Protein AF-A0A9D7Z7D3-F1 (afdb_monomer_lite)

Sequence (59 aa):
MGEHRRQLHAHGPPGVFVAGEMIDWDAPTGGYLLQACFATGLAATHAIDARLAGAKTIT

Radius of gyration: 13.71 Å; chains: 1; bounding box: 30×18×41 Å

Structure (mmCIF, N/CA/C/O backbone):
data_AF-A0A9D7Z7D3-F1
#
_entry.id   AF-A0A9D7Z7D3-F1
#
loop_
_atom_site.group_PDB
_atom_site.id
_atom_site.type_symbol
_atom_site.label_atom_id
_atom_site.label_alt_id
_atom_site.label_comp_id
_atom_site.label_asym_id
_atom_site.label_entity_id
_atom_site.label_seq_id
_atom_site.pdbx_PDB_ins_code
_atom_site.Cartn_x
_atom_site.Cartn_y
_atom_site.Cartn_z
_atom_site.occupancy
_atom_site.B_iso_or_equiv
_atom_site.auth_seq_id
_atom_site.auth_comp_id
_atom_site.auth_asym_id
_atom_site.auth_atom_id
_atom_site.pdbx_PDB_model_num
ATOM 1 N N . MET A 1 1 ? -19.225 2.269 -16.474 1.00 38.31 1 MET A N 1
ATOM 2 C CA . MET A 1 1 ? -18.919 3.298 -15.456 1.00 38.31 1 MET A CA 1
ATOM 3 C C . MET A 1 1 ? -19.352 2.785 -14.086 1.00 38.31 1 MET A C 1
ATOM 5 O O . MET A 1 1 ? -20.275 3.318 -13.487 1.00 38.31 1 MET A O 1
ATOM 9 N N . GLY A 1 2 ? -18.759 1.663 -13.664 1.00 35.44 2 GLY A N 1
ATOM 10 C CA . GLY A 1 2 ? -19.126 0.950 -12.442 1.00 35.44 2 GLY A CA 1
ATOM 11 C C . GLY A 1 2 ? -18.301 1.441 -11.261 1.00 35.44 2 GLY A C 1
ATOM 12 O O . GLY A 1 2 ? -17.127 1.769 -11.401 1.00 35.44 2 GLY A O 1
ATOM 13 N N . GLU A 1 3 ? -18.951 1.515 -10.114 1.00 45.06 3 GLU A N 1
ATOM 14 C CA . GLU A 1 3 ? -18.439 1.970 -8.830 1.00 45.06 3 GLU A CA 1
ATOM 15 C C . GLU A 1 3 ? -17.270 1.088 -8.333 1.00 45.06 3 GLU A C 1
ATOM 17 O O . GLU A 1 3 ? -17.460 0.147 -7.568 1.00 45.06 3 GLU A O 1
ATOM 22 N N . HIS A 1 4 ? -16.032 1.375 -8.752 1.00 40.94 4 HIS A N 1
ATOM 23 C CA . HIS A 1 4 ? -14.829 0.851 -8.093 1.00 40.94 4 HIS A CA 1
ATOM 24 C C . HIS A 1 4 ? -14.646 1.583 -6.764 1.00 40.94 4 HIS A C 1
ATOM 26 O O . HIS A 1 4 ? -13.952 2.597 -6.652 1.00 40.94 4 HIS A O 1
ATOM 32 N N . ARG A 1 5 ? -15.372 1.094 -5.756 1.00 47.91 5 ARG A N 1
ATOM 33 C CA . ARG A 1 5 ? -15.298 1.555 -4.372 1.00 47.91 5 ARG A CA 1
ATOM 34 C C . ARG A 1 5 ? -13.839 1.479 -3.926 1.00 47.91 5 ARG A C 1
ATOM 36 O O . ARG A 1 5 ? -13.271 0.402 -3.792 1.00 47.91 5 ARG A O 1
ATOM 43 N N . ARG A 1 6 ? -13.250 2.658 -3.721 1.00 49.47 6 ARG A N 1
ATOM 44 C CA . ARG A 1 6 ? -11.916 2.898 -3.162 1.00 49.47 6 ARG A CA 1
ATOM 45 C C . ARG A 1 6 ? -11.835 2.357 -1.738 1.00 49.47 6 ARG A C 1
ATOM 47 O O . ARG A 1 6 ? -11.979 3.112 -0.782 1.00 49.47 6 ARG A O 1
ATOM 54 N N . GLN A 1 7 ? -11.681 1.056 -1.586 1.00 53.31 7 GLN A N 1
ATOM 55 C CA . GLN A 1 7 ? -11.532 0.431 -0.286 1.00 53.31 7 GLN A CA 1
ATOM 56 C C . GLN A 1 7 ? -10.473 -0.651 -0.422 1.00 53.31 7 GLN A C 1
ATOM 58 O O . GLN A 1 7 ? -10.699 -1.668 -1.062 1.00 53.31 7 GLN A O 1
ATOM 63 N N . LEU A 1 8 ? -9.314 -0.425 0.198 1.00 58.31 8 LEU A N 1
ATOM 64 C CA . LEU A 1 8 ? -8.206 -1.386 0.281 1.00 58.31 8 LEU A C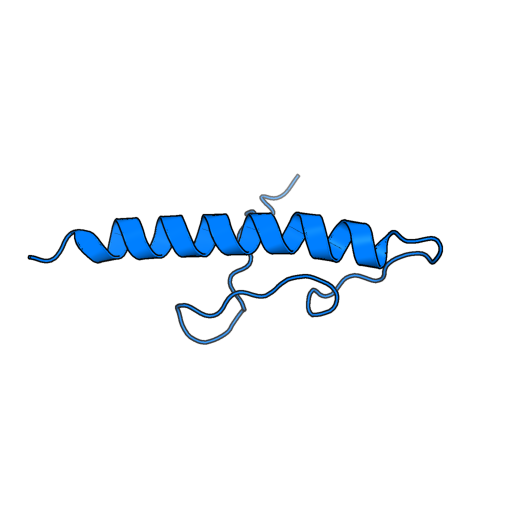A 1
ATOM 65 C C . LEU A 1 8 ? -8.508 -2.545 1.239 1.00 58.31 8 LEU A C 1
ATOM 67 O O . LEU A 1 8 ? -7.603 -3.173 1.778 1.00 58.31 8 LEU A O 1
ATOM 71 N N . HIS A 1 9 ? -9.787 -2.805 1.489 1.00 58.28 9 HIS A N 1
ATOM 72 C CA . HIS A 1 9 ? -10.218 -3.935 2.280 1.00 58.28 9 HIS A CA 1
ATOM 73 C C . HIS A 1 9 ? -9.926 -5.201 1.489 1.00 58.28 9 HIS A C 1
ATOM 75 O O . HIS A 1 9 ? -10.440 -5.390 0.387 1.00 58.28 9 HIS A O 1
ATOM 81 N N . ALA A 1 10 ? -9.100 -6.068 2.064 1.00 67.12 10 ALA A N 1
ATOM 82 C CA . ALA A 1 10 ? -8.905 -7.391 1.504 1.00 67.12 10 ALA A CA 1
ATOM 83 C C . ALA A 1 10 ? -10.243 -8.149 1.506 1.00 67.12 10 ALA A C 1
ATOM 85 O O . ALA A 1 10 ? -11.062 -7.964 2.410 1.00 67.12 10 ALA A O 1
ATOM 86 N N . HIS A 1 11 ? -10.433 -9.077 0.564 1.00 71.81 11 HIS A N 1
ATOM 87 C CA . HIS A 1 11 ? -11.521 -10.070 0.588 1.00 71.81 11 HIS A CA 1
ATOM 88 C C . HIS A 1 11 ? -11.344 -11.123 1.708 1.00 71.81 11 HIS A C 1
ATOM 90 O O . HIS A 1 11 ? -11.643 -12.301 1.539 1.00 71.81 11 HIS A O 1
ATOM 96 N N . GLY A 1 12 ? -10.828 -10.697 2.859 1.00 73.62 12 GLY A N 1
ATOM 97 C CA . GLY A 1 12 ? -10.490 -11.518 4.008 1.00 73.62 12 GLY A CA 1
ATOM 98 C C . GLY A 1 12 ? -11.164 -11.019 5.288 1.00 73.62 12 GLY A C 1
ATOM 99 O O . GLY A 1 12 ? -12.179 -10.319 5.238 1.00 73.62 12 GLY A O 1
ATOM 100 N N . PRO A 1 13 ? -10.617 -11.389 6.456 1.00 79.81 13 PRO A N 1
ATOM 101 C CA . PRO A 1 13 ? -11.166 -10.992 7.743 1.00 79.81 13 PRO A CA 1
ATOM 102 C C . PRO A 1 13 ? -11.306 -9.465 7.879 1.00 79.81 13 PRO A C 1
ATOM 104 O O . PRO A 1 13 ? -10.471 -8.708 7.370 1.00 79.81 13 PRO A O 1
ATOM 107 N N . PRO A 1 14 ? -12.331 -8.982 8.603 1.00 83.38 14 PRO A N 1
ATOM 108 C CA . PRO A 1 14 ? -12.527 -7.554 8.810 1.00 83.38 14 PRO A CA 1
ATOM 109 C C . PRO A 1 14 ? -11.334 -6.935 9.550 1.00 83.38 14 PRO A C 1
ATOM 111 O O . PRO A 1 14 ? -10.930 -7.411 10.607 1.00 83.38 14 PRO A O 1
ATOM 114 N N . GLY A 1 15 ? -10.812 -5.824 9.025 1.00 85.88 15 GLY A N 1
ATOM 115 C CA . GLY A 1 15 ? -9.642 -5.130 9.580 1.00 85.88 15 GLY A CA 1
ATOM 116 C C . GLY A 1 15 ? -8.315 -5.465 8.900 1.00 85.88 15 GLY A C 1
ATOM 117 O O . GLY A 1 15 ? -7.293 -4.922 9.308 1.00 85.88 15 GLY A O 1
ATOM 118 N N . VAL A 1 16 ? -8.326 -6.303 7.861 1.00 90.12 16 VAL A N 1
ATOM 119 C CA . VAL A 1 16 ? -7.171 -6.506 6.981 1.00 90.12 16 VAL A CA 1
ATOM 120 C C . VAL A 1 16 ? -7.246 -5.546 5.796 1.00 90.12 16 VAL A C 1
ATOM 122 O O . VAL A 1 16 ? -8.262 -5.478 5.098 1.00 90.12 16 VAL A O 1
ATOM 125 N N . PHE A 1 17 ? -6.148 -4.833 5.560 1.00 91.12 17 PHE A N 1
ATOM 126 C CA . PHE A 1 17 ? -5.983 -3.906 4.446 1.00 91.12 17 PHE A CA 1
ATOM 127 C C . PHE A 1 17 ? -4.748 -4.292 3.629 1.00 91.12 17 PHE A C 1
ATOM 129 O O . PHE A 1 17 ? -3.758 -4.747 4.201 1.00 91.12 17 PHE A O 1
ATOM 136 N N . VAL A 1 18 ? -4.804 -4.114 2.310 1.00 92.06 18 VAL A N 1
ATOM 137 C CA . VAL A 1 18 ? -3.694 -4.402 1.382 1.00 92.06 18 VAL A CA 1
ATOM 138 C C . VAL A 1 18 ? -3.189 -3.123 0.723 1.00 92.06 18 VAL A C 1
ATOM 140 O O . VAL A 1 18 ? -3.944 -2.174 0.555 1.00 92.06 18 VAL A O 1
ATOM 143 N N . ALA A 1 19 ? -1.913 -3.081 0.351 1.00 94.00 19 ALA A N 1
ATOM 144 C CA . ALA A 1 19 ? -1.305 -1.968 -0.371 1.00 94.00 19 ALA A CA 1
ATOM 145 C C . ALA A 1 19 ? -0.140 -2.471 -1.234 1.00 94.00 19 ALA A C 1
ATOM 147 O O . ALA A 1 19 ? 0.404 -3.549 -0.993 1.00 94.00 19 ALA A O 1
ATOM 148 N N . GLY A 1 20 ? 0.261 -1.666 -2.213 1.00 93.38 20 GLY A N 1
ATOM 149 C CA . GLY A 1 20 ? 1.380 -1.956 -3.100 1.00 9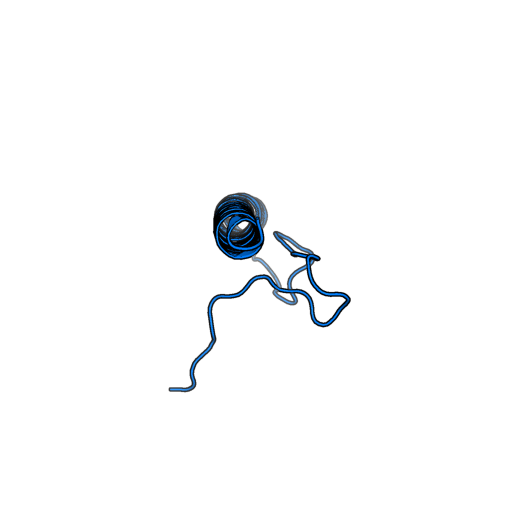3.38 20 GLY A CA 1
ATOM 150 C C . GLY A 1 20 ? 1.135 -3.158 -4.004 1.00 93.38 20 GLY A C 1
ATOM 151 O O . GLY A 1 20 ? 0.036 -3.337 -4.517 1.00 93.38 20 GLY A O 1
ATOM 152 N N . GLU A 1 21 ? 2.183 -3.959 -4.192 1.00 93.69 21 GLU A N 1
ATOM 153 C CA . GLU A 1 21 ? 2.223 -5.107 -5.113 1.00 93.69 21 GLU A CA 1
ATOM 154 C C . GLU A 1 21 ? 1.203 -6.208 -4.789 1.00 93.69 21 GLU A C 1
ATOM 156 O O . GLU A 1 21 ? 0.764 -6.915 -5.681 1.00 93.69 21 GLU A O 1
ATOM 161 N N . MET A 1 22 ? 0.736 -6.296 -3.540 1.00 90.44 22 MET A N 1
ATOM 162 C CA . MET A 1 22 ? -0.281 -7.274 -3.126 1.00 90.44 22 MET A CA 1
ATOM 163 C C . MET A 1 22 ? -1.666 -7.017 -3.755 1.00 90.44 22 MET A C 1
ATOM 165 O O . MET A 1 22 ? -2.588 -7.811 -3.569 1.00 90.44 22 MET A O 1
ATOM 169 N N . ILE A 1 23 ? -1.842 -5.878 -4.430 1.00 88.00 23 ILE A N 1
ATOM 170 C CA . ILE A 1 23 ? -3.026 -5.552 -5.226 1.00 88.00 23 ILE A CA 1
ATOM 171 C C . ILE A 1 23 ? -2.845 -6.182 -6.605 1.00 88.00 23 ILE A C 1
ATOM 173 O O . ILE A 1 23 ? -1.798 -6.004 -7.213 1.00 88.00 23 ILE A O 1
ATOM 177 N N . ASP A 1 24 ? -3.883 -6.853 -7.108 1.00 87.81 24 ASP A N 1
ATOM 178 C CA . ASP A 1 24 ? -3.896 -7.500 -8.427 1.00 87.81 24 ASP A CA 1
ATOM 179 C C . ASP A 1 24 ? -3.832 -6.464 -9.569 1.00 87.81 24 ASP A C 1
ATOM 181 O O . ASP A 1 24 ? -4.837 -6.043 -10.146 1.00 87.81 24 ASP A O 1
ATOM 185 N N . TRP A 1 25 ? -2.624 -5.963 -9.803 1.00 84.62 25 TRP A N 1
ATOM 186 C CA . TRP A 1 25 ? -2.258 -4.941 -10.770 1.00 84.62 25 TRP A CA 1
ATOM 187 C C . TRP A 1 25 ? -0.792 -5.140 -11.159 1.00 84.62 25 TRP A C 1
ATOM 189 O O . TRP A 1 25 ? 0.064 -5.330 -10.297 1.00 84.62 25 TRP A O 1
ATOM 199 N N . ASP A 1 26 ? -0.488 -5.001 -12.448 1.00 88.19 26 ASP A N 1
ATOM 200 C CA . ASP A 1 26 ? 0.869 -5.158 -12.966 1.00 88.19 26 ASP A CA 1
ATOM 201 C C . ASP A 1 26 ? 1.463 -3.793 -13.346 1.00 88.19 26 ASP A C 1
ATOM 203 O O . ASP A 1 26 ? 0.943 -3.073 -14.204 1.00 88.19 26 ASP A O 1
ATOM 207 N N . ALA A 1 27 ? 2.535 -3.390 -12.662 1.00 90.44 27 ALA A N 1
ATOM 208 C CA . ALA A 1 27 ? 3.121 -2.062 -12.820 1.00 90.44 27 ALA A CA 1
ATOM 209 C C . ALA A 1 27 ? 4.229 -2.057 -13.889 1.00 90.44 27 ALA A C 1
ATOM 211 O O . ALA A 1 27 ? 5.154 -2.868 -13.808 1.00 90.44 27 ALA A O 1
ATOM 212 N N . PRO A 1 28 ? 4.241 -1.087 -14.826 1.00 91.81 28 PRO A N 1
ATOM 213 C CA . PRO A 1 28 ? 5.388 -0.891 -15.704 1.00 91.81 28 PRO A CA 1
ATOM 214 C C . PRO A 1 28 ? 6.678 -0.631 -14.910 1.00 91.81 28 PRO A C 1
ATOM 216 O O . PRO A 1 28 ? 6.666 -0.045 -13.821 1.00 91.81 28 PRO A O 1
ATOM 219 N N . THR A 1 29 ? 7.821 -1.014 -15.479 1.00 93.00 29 THR A N 1
ATOM 220 C CA . THR A 1 29 ? 9.130 -0.651 -14.919 1.00 93.00 29 THR A CA 1
ATOM 221 C C . THR A 1 29 ? 9.356 0.866 -14.980 1.00 93.00 29 THR A C 1
ATOM 223 O O . THR A 1 29 ? 8.609 1.605 -15.620 1.00 93.00 29 THR A O 1
ATOM 226 N N . GLY A 1 30 ? 10.381 1.363 -14.280 1.00 96.50 30 GLY A N 1
ATOM 227 C CA . GLY A 1 30 ? 10.665 2.805 -14.212 1.00 96.50 30 GLY A CA 1
ATOM 228 C C . GLY A 1 30 ? 10.062 3.515 -12.996 1.00 96.50 30 GLY A C 1
ATOM 229 O O . GLY A 1 30 ? 9.894 4.727 -13.010 1.00 96.50 30 GLY A O 1
ATOM 230 N N . GLY A 1 31 ? 9.757 2.771 -11.927 1.00 96.62 31 GLY A N 1
ATOM 231 C CA . GLY A 1 31 ? 9.379 3.340 -10.627 1.00 96.62 31 GLY A CA 1
ATOM 232 C C . GLY A 1 31 ? 7.876 3.424 -10.358 1.00 96.62 31 GLY A C 1
ATOM 233 O O . GLY A 1 31 ? 7.491 3.787 -9.248 1.00 96.62 31 GLY A O 1
ATOM 234 N N . TYR A 1 32 ? 7.021 3.019 -11.302 1.00 95.12 32 TYR A N 1
ATOM 235 C CA . TYR A 1 32 ? 5.566 3.009 -11.101 1.00 95.12 32 TYR A CA 1
ATOM 236 C C . TYR A 1 32 ? 5.132 2.100 -9.951 1.00 95.12 32 TYR A C 1
ATOM 238 O O . TYR A 1 32 ? 4.203 2.455 -9.230 1.00 95.12 32 TYR A O 1
ATOM 246 N N . LEU A 1 33 ? 5.833 0.983 -9.722 1.00 94.62 33 LEU A N 1
ATOM 247 C CA . LEU A 1 33 ? 5.572 0.125 -8.565 1.00 94.62 33 LEU A CA 1
ATOM 248 C C . LEU A 1 33 ? 5.776 0.880 -7.246 1.00 94.62 33 LEU A C 1
ATOM 250 O O . LEU A 1 33 ? 4.916 0.846 -6.375 1.00 94.62 33 LEU A O 1
ATOM 254 N N . LEU A 1 34 ? 6.881 1.618 -7.112 1.00 96.44 34 LEU A N 1
ATOM 255 C CA . LEU A 1 34 ? 7.159 2.405 -5.907 1.00 96.44 34 LEU A CA 1
ATOM 256 C C . LEU A 1 34 ? 6.128 3.521 -5.724 1.00 96.44 34 LEU A C 1
ATOM 258 O O . LEU A 1 34 ? 5.627 3.723 -4.619 1.00 96.44 34 LEU A O 1
ATOM 262 N N . GLN A 1 35 ? 5.758 4.199 -6.813 1.00 95.88 35 GLN A N 1
ATOM 263 C CA . GLN A 1 35 ? 4.697 5.202 -6.788 1.00 95.88 35 GLN A CA 1
ATOM 264 C C . GLN A 1 35 ? 3.364 4.597 -6.320 1.00 95.88 35 GLN A C 1
ATOM 266 O O . GLN A 1 35 ? 2.695 5.173 -5.460 1.00 95.88 35 GLN A O 1
ATOM 271 N N . ALA A 1 36 ? 2.994 3.427 -6.849 1.00 93.94 36 ALA A N 1
ATOM 272 C CA . ALA A 1 36 ? 1.789 2.710 -6.454 1.00 93.94 36 ALA A CA 1
ATOM 273 C C . ALA A 1 36 ? 1.845 2.294 -4.977 1.00 93.94 36 ALA A C 1
ATOM 275 O O . ALA A 1 36 ? 0.879 2.530 -4.253 1.00 93.94 36 ALA A O 1
ATOM 276 N N . CYS A 1 37 ? 2.975 1.766 -4.496 1.00 95.31 37 CYS A N 1
ATOM 277 C CA . CYS A 1 37 ? 3.176 1.409 -3.090 1.00 95.31 37 CYS A CA 1
ATOM 278 C C . CYS A 1 37 ? 2.957 2.601 -2.149 1.00 95.31 37 CYS A C 1
ATOM 280 O O . CYS A 1 37 ? 2.229 2.470 -1.166 1.00 95.31 37 CYS A O 1
ATOM 282 N N . PHE A 1 38 ? 3.512 3.779 -2.451 1.00 97.12 38 PHE A N 1
ATOM 283 C CA . PHE A 1 38 ? 3.327 4.955 -1.593 1.00 97.12 38 PHE A CA 1
ATOM 284 C C . PHE A 1 38 ? 1.892 5.491 -1.628 1.00 97.12 38 PHE A C 1
ATOM 286 O O . PHE A 1 38 ? 1.317 5.782 -0.578 1.00 97.12 38 PHE A O 1
ATOM 293 N N . ALA A 1 39 ? 1.287 5.585 -2.815 1.00 95.69 39 ALA A N 1
ATOM 294 C CA . ALA A 1 39 ? -0.080 6.082 -2.959 1.00 95.69 39 ALA A CA 1
ATOM 295 C C . ALA A 1 39 ? -1.105 5.164 -2.272 1.00 95.69 39 ALA A C 1
ATOM 297 O O . ALA A 1 39 ? -1.998 5.629 -1.561 1.00 95.69 39 ALA A O 1
ATOM 298 N N . THR A 1 40 ? -0.965 3.852 -2.457 1.00 95.38 40 THR A N 1
ATOM 299 C CA . THR A 1 40 ? -1.870 2.862 -1.858 1.00 95.38 40 THR A CA 1
ATOM 300 C C . THR A 1 40 ? -1.607 2.674 -0.365 1.00 95.38 40 THR A C 1
ATOM 302 O O . THR A 1 40 ? -2.561 2.496 0.384 1.00 95.38 40 THR A O 1
ATOM 305 N N . GLY A 1 41 ? -0.363 2.823 0.104 1.00 95.50 41 GLY A N 1
ATOM 306 C CA . GLY A 1 41 ? -0.044 2.850 1.534 1.00 95.50 41 GLY A CA 1
ATOM 307 C C . GLY A 1 41 ? -0.759 3.985 2.273 1.00 95.50 41 GLY A C 1
ATOM 308 O O . GLY A 1 41 ? -1.400 3.746 3.293 1.00 95.50 41 GLY A O 1
ATOM 309 N N . LEU A 1 42 ? -0.746 5.204 1.718 1.00 96.50 42 LEU A N 1
ATOM 310 C CA . LEU A 1 42 ? -1.494 6.336 2.282 1.00 96.50 42 LEU A CA 1
ATOM 311 C C . LEU A 1 42 ? -3.002 6.053 2.338 1.00 96.50 42 LEU A C 1
ATOM 313 O O . LEU A 1 42 ? -3.662 6.315 3.344 1.00 96.50 42 LEU A O 1
ATOM 317 N N . ALA A 1 43 ? -3.551 5.492 1.262 1.00 94.31 43 ALA A N 1
ATOM 318 C CA . ALA A 1 43 ? -4.959 5.128 1.220 1.00 94.31 43 ALA A CA 1
ATOM 319 C C . ALA A 1 43 ? -5.316 4.030 2.244 1.00 94.31 43 ALA A C 1
ATOM 321 O O . ALA A 1 43 ? -6.409 4.080 2.811 1.00 94.31 43 ALA A O 1
ATOM 322 N N . ALA A 1 44 ? -4.417 3.075 2.519 1.00 93.94 44 ALA A N 1
ATOM 323 C CA . ALA A 1 44 ? -4.638 2.034 3.525 1.00 93.94 44 ALA A CA 1
ATOM 324 C C . ALA A 1 44 ? -4.708 2.650 4.925 1.00 93.94 44 ALA A C 1
ATOM 326 O O . ALA A 1 44 ? -5.628 2.343 5.682 1.00 93.94 44 ALA A O 1
ATOM 327 N N . THR A 1 45 ? -3.803 3.581 5.237 1.00 94.75 45 THR A N 1
ATOM 328 C CA . THR A 1 45 ? -3.808 4.317 6.507 1.00 94.75 45 THR A CA 1
ATOM 329 C C . THR A 1 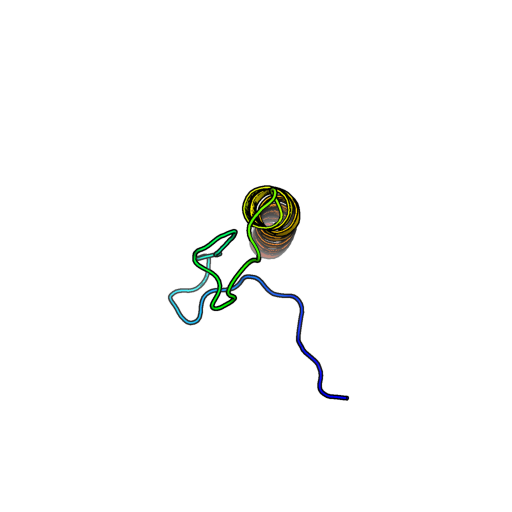45 ? -5.110 5.087 6.708 1.00 94.75 45 THR A C 1
ATOM 331 O O . THR A 1 45 ? -5.737 4.948 7.752 1.00 94.75 45 THR A O 1
ATOM 334 N N . HIS A 1 46 ? -5.593 5.816 5.695 1.00 94.44 46 HIS A N 1
ATOM 335 C CA . HIS A 1 46 ? -6.882 6.511 5.801 1.00 94.44 46 HIS A CA 1
ATOM 336 C C . HIS A 1 46 ? -8.051 5.552 6.082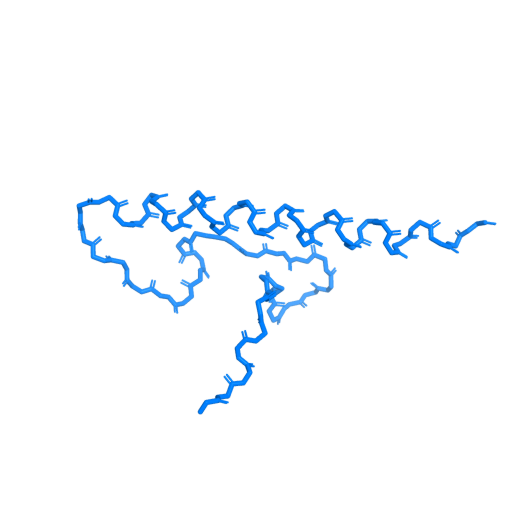 1.00 94.44 46 HIS A C 1
ATOM 338 O O . HIS A 1 46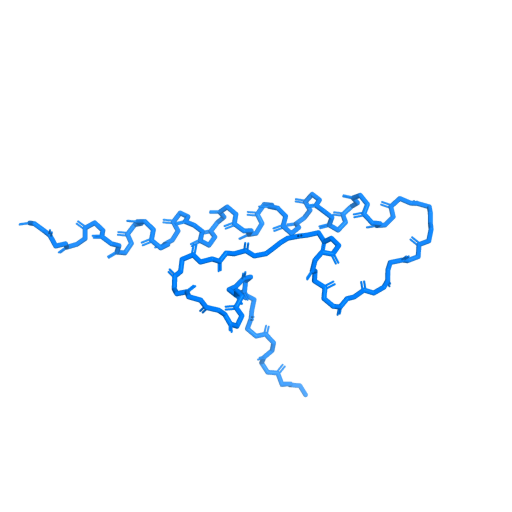 ? -8.977 5.894 6.819 1.00 94.44 46 HIS A O 1
ATOM 344 N N . ALA A 1 47 ? -8.023 4.347 5.508 1.00 90.75 47 ALA A N 1
ATOM 345 C CA . ALA A 1 47 ? -9.045 3.336 5.753 1.00 90.75 47 ALA A CA 1
ATOM 346 C C . ALA A 1 47 ? -8.951 2.748 7.176 1.00 90.75 47 ALA A C 1
ATOM 348 O O . ALA A 1 47 ? -9.982 2.519 7.815 1.00 90.75 47 ALA A O 1
ATOM 349 N N . ILE A 1 48 ? -7.731 2.564 7.694 1.00 92.94 48 ILE A N 1
ATOM 350 C CA . ILE A 1 48 ? -7.478 2.177 9.088 1.00 92.94 48 ILE A CA 1
ATOM 351 C C . ILE A 1 48 ? -8.024 3.248 10.038 1.00 92.94 48 ILE A C 1
ATOM 353 O O . ILE A 1 48 ? -8.813 2.915 10.922 1.00 92.94 48 ILE A O 1
ATOM 357 N N . ASP A 1 49 ? -7.689 4.520 9.823 1.00 93.94 49 ASP A N 1
ATOM 358 C CA . ASP A 1 49 ? -8.144 5.630 10.668 1.00 93.94 49 ASP A CA 1
ATOM 359 C C . ASP A 1 49 ? -9.671 5.728 10.700 1.00 93.94 49 ASP A C 1
ATOM 361 O O . ASP A 1 49 ? -10.273 5.801 11.773 1.00 93.94 49 ASP A O 1
ATOM 365 N N . ALA A 1 50 ? -10.320 5.651 9.534 1.00 89.12 50 ALA A N 1
ATOM 366 C CA . ALA A 1 50 ? -11.777 5.660 9.440 1.00 89.12 50 ALA A CA 1
ATOM 367 C C . ALA A 1 50 ? -12.413 4.489 10.209 1.00 89.12 50 ALA A C 1
ATOM 369 O O . ALA A 1 50 ? -13.417 4.664 10.906 1.00 89.12 50 ALA A O 1
ATOM 370 N N . ARG A 1 51 ? -11.814 3.293 10.130 1.00 87.44 51 ARG A N 1
ATOM 371 C CA . ARG A 1 51 ? -12.278 2.116 10.874 1.00 87.44 51 ARG A CA 1
ATOM 372 C C . ARG A 1 51 ? -12.113 2.292 12.383 1.00 87.44 51 ARG A C 1
ATOM 374 O O . ARG A 1 51 ? -13.035 1.952 13.123 1.00 87.44 51 ARG A O 1
ATOM 381 N N . LEU A 1 52 ? -10.972 2.805 12.839 1.00 88.69 52 LEU A N 1
ATOM 382 C CA . LEU A 1 52 ? -10.715 3.039 14.263 1.00 88.69 52 LEU A CA 1
ATOM 383 C C . LEU A 1 52 ? -11.631 4.130 14.829 1.00 88.69 52 LEU A C 1
ATOM 385 O O . LEU A 1 52 ? -12.152 3.979 15.933 1.00 88.69 52 LEU A O 1
ATOM 389 N N . ALA A 1 53 ? -11.893 5.189 14.059 1.00 85.88 53 ALA A N 1
ATOM 390 C CA . ALA A 1 53 ? -12.830 6.240 14.441 1.00 85.88 53 ALA A CA 1
ATOM 391 C C . ALA A 1 53 ? -14.263 5.703 14.604 1.00 85.88 53 ALA A C 1
ATOM 393 O O . ALA A 1 53 ? -14.924 6.026 15.588 1.00 85.88 53 ALA A O 1
ATOM 394 N N . GLY A 1 54 ? -14.721 4.838 13.690 1.00 75.44 54 GLY A N 1
ATOM 395 C CA . GLY A 1 54 ? -16.034 4.188 13.788 1.00 75.44 54 GLY A CA 1
ATOM 396 C C . GLY A 1 54 ? -16.136 3.142 14.906 1.00 75.44 54 GLY A C 1
ATOM 397 O O . GLY A 1 54 ? -17.213 2.935 15.457 1.00 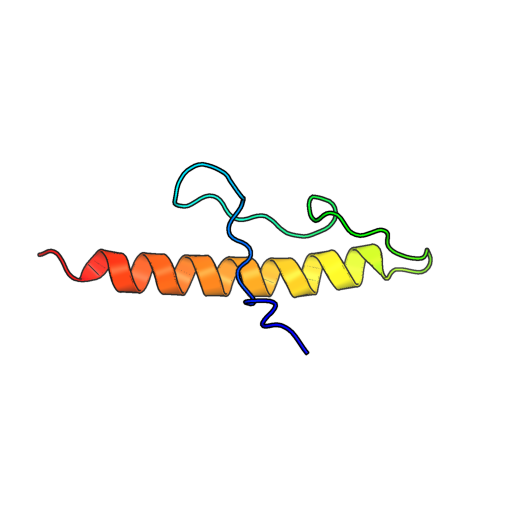75.44 54 GLY A O 1
ATOM 398 N N . ALA A 1 55 ? -15.025 2.504 15.287 1.00 64.88 55 ALA A N 1
ATOM 399 C CA . ALA A 1 55 ? -14.987 1.556 16.404 1.00 64.88 55 ALA A CA 1
ATOM 400 C C . ALA A 1 55 ? -15.081 2.239 17.783 1.00 64.88 55 ALA A C 1
ATOM 402 O O . ALA A 1 55 ? -15.457 1.598 18.762 1.00 64.88 55 ALA A O 1
ATOM 403 N N . LYS A 1 56 ? -14.768 3.539 17.871 1.00 59.44 56 LYS A N 1
ATOM 404 C CA . LYS A 1 56 ? -14.736 4.299 19.131 1.00 59.44 56 LYS A CA 1
ATOM 405 C C . LYS A 1 56 ? -16.127 4.660 19.686 1.00 59.44 56 LYS A C 1
ATOM 407 O O . LYS A 1 56 ? -16.216 5.191 20.784 1.00 59.44 56 LYS A O 1
ATOM 412 N N . THR A 1 57 ? -17.213 4.366 18.970 1.00 56.16 57 THR A N 1
ATOM 413 C CA . THR A 1 57 ? -18.588 4.761 19.346 1.00 56.16 57 THR A CA 1
ATOM 414 C C . THR A 1 57 ? -19.271 3.822 20.356 1.00 56.16 57 THR A C 1
ATOM 416 O O . THR A 1 57 ? -20.437 4.020 20.678 1.00 56.16 57 THR A O 1
ATOM 419 N N . ILE A 1 58 ? -18.582 2.814 20.897 1.00 62.41 58 ILE A N 1
ATOM 420 C CA . ILE A 1 58 ? -19.159 1.900 21.897 1.00 62.41 58 ILE A CA 1
ATOM 421 C C . ILE A 1 58 ? -18.401 2.040 23.219 1.00 62.41 58 ILE A C 1
ATOM 423 O O . ILE A 1 58 ? -17.547 1.218 23.538 1.00 62.41 58 ILE A O 1
ATOM 427 N N . THR A 1 59 ? -18.677 3.109 23.961 1.00 48.97 59 THR A N 1
ATOM 428 C CA . THR A 1 59 ? -18.585 3.249 25.431 1.00 48.97 59 THR A CA 1
ATOM 429 C C . THR A 1 59 ? -19.302 4.545 25.790 1.00 48.97 59 THR A C 1
ATOM 431 O O . THR A 1 59 ? -20.123 4.512 26.728 1.00 48.97 59 THR A O 1
#

Secondary structure (DSSP, 8-state):
--------B-SSSTT-B--GGGSS--PPTTTHHHHHHHHHHHHHHHHHHHHHHHHTT--

pLDDT: mean 80.94, std 18.1, range [35.44, 97.12]

Foldseek 3Di:
DDDPDLAQDDPDDPPDGDFAPVPPDDADPDCRSVVRRVVRVVSRVVNNVVVVVVVPPPD